Protein AF-A0A434VWA9-F1 (afdb_monomer)

Structure (mmCIF, N/CA/C/O backbone):
data_AF-A0A434VWA9-F1
#
_entry.id   AF-A0A434VWA9-F1
#
loop_
_atom_site.group_PDB
_atom_site.id
_atom_site.type_symbol
_atom_site.label_atom_id
_atom_site.label_alt_id
_atom_site.label_comp_id
_atom_site.label_asym_id
_atom_site.label_entity_id
_atom_site.label_seq_id
_atom_site.pdbx_PDB_ins_code
_atom_site.Cartn_x
_atom_site.Cartn_y
_atom_site.Cartn_z
_atom_site.occupancy
_atom_site.B_iso_or_equiv
_atom_site.auth_seq_id
_atom_site.auth_comp_id
_atom_site.auth_asym_id
_atom_site.auth_atom_id
_atom_site.pdbx_PDB_model_num
ATOM 1 N N . MET A 1 1 ? 3.968 -3.246 37.140 1.00 45.88 1 MET A N 1
ATOM 2 C CA . MET A 1 1 ? 3.067 -3.668 36.047 1.00 45.88 1 MET A CA 1
ATOM 3 C C . MET A 1 1 ? 3.342 -2.788 34.832 1.00 45.88 1 MET A C 1
ATOM 5 O O . MET A 1 1 ? 2.775 -1.714 34.726 1.00 45.88 1 MET A O 1
ATOM 9 N N . ALA A 1 2 ? 4.294 -3.183 33.982 1.00 51.19 2 ALA A N 1
ATOM 10 C CA . ALA A 1 2 ? 4.693 -2.451 32.776 1.00 51.19 2 ALA A CA 1
ATOM 11 C C . ALA A 1 2 ? 4.215 -3.241 31.548 1.00 51.19 2 ALA A C 1
ATOM 13 O O . ALA A 1 2 ? 4.955 -4.015 30.950 1.00 51.19 2 ALA A O 1
ATOM 14 N N . THR A 1 3 ? 2.926 -3.145 31.242 1.00 50.12 3 THR A N 1
ATOM 15 C CA . THR A 1 3 ? 2.285 -3.895 30.155 1.00 50.12 3 THR A CA 1
ATOM 16 C C . THR A 1 3 ? 2.373 -3.124 28.839 1.00 50.12 3 THR A C 1
ATOM 18 O O . THR A 1 3 ? 1.548 -2.265 28.559 1.00 50.12 3 THR A O 1
ATOM 21 N N . ALA A 1 4 ? 3.394 -3.454 28.045 1.00 50.19 4 ALA A N 1
ATOM 22 C CA . ALA A 1 4 ? 3.383 -3.509 26.579 1.00 50.19 4 ALA A CA 1
ATOM 23 C C . ALA A 1 4 ? 2.623 -2.402 25.807 1.00 50.19 4 ALA A C 1
ATOM 25 O O . ALA A 1 4 ? 1.743 -2.691 24.998 1.00 50.19 4 ALA A O 1
ATOM 26 N N . THR A 1 5 ? 3.011 -1.134 25.960 1.00 56.53 5 THR A N 1
ATOM 27 C CA . THR A 1 5 ? 2.586 -0.066 25.026 1.00 56.53 5 THR A CA 1
ATOM 28 C C . THR A 1 5 ? 3.301 -0.169 23.666 1.00 56.53 5 THR A C 1
ATOM 30 O O . THR A 1 5 ? 2.811 0.338 22.664 1.00 56.53 5 THR A O 1
ATOM 33 N N . THR A 1 6 ? 4.432 -0.876 23.592 1.00 59.25 6 THR A N 1
ATOM 34 C CA . THR A 1 6 ? 5.363 -0.828 22.449 1.00 59.25 6 THR A CA 1
ATOM 35 C C . THR A 1 6 ? 4.842 -1.475 21.157 1.00 59.25 6 THR A C 1
ATOM 37 O O . THR A 1 6 ? 5.360 -1.184 20.088 1.00 59.25 6 THR A O 1
ATOM 40 N N . MET A 1 7 ? 3.823 -2.342 21.214 1.00 63.31 7 MET A N 1
ATOM 41 C CA . MET A 1 7 ? 3.381 -3.131 20.045 1.00 63.31 7 MET A CA 1
ATOM 42 C C . MET A 1 7 ? 2.086 -2.627 19.391 1.00 63.31 7 MET A C 1
ATOM 44 O O . MET A 1 7 ? 1.575 -3.264 18.468 1.00 63.31 7 MET A O 1
ATOM 48 N N . ARG A 1 8 ? 1.515 -1.512 19.863 1.00 70.62 8 ARG A N 1
ATOM 49 C CA . ARG A 1 8 ? 0.290 -0.961 19.271 1.00 70.62 8 ARG A CA 1
ATOM 50 C C . ARG A 1 8 ? 0.618 -0.228 17.962 1.00 70.62 8 ARG A C 1
ATOM 52 O O . ARG A 1 8 ? 1.417 0.703 17.991 1.00 70.62 8 ARG A O 1
ATOM 59 N N . PRO A 1 9 ? 0.009 -0.606 16.821 1.00 78.38 9 PRO A N 1
ATOM 60 C CA . PRO A 1 9 ? 0.223 0.109 15.566 1.00 78.38 9 PRO A CA 1
ATOM 61 C C . PRO A 1 9 ? -0.367 1.519 15.659 1.00 78.38 9 PRO A C 1
ATOM 63 O O . PRO A 1 9 ? -1.383 1.708 16.331 1.00 78.38 9 PRO A O 1
ATOM 66 N N . LEU A 1 10 ? 0.230 2.499 14.975 1.00 78.44 10 LEU A N 1
ATOM 67 C CA . LEU A 1 10 ? -0.183 3.912 15.060 1.00 78.44 10 LEU A CA 1
ATOM 68 C C . LEU A 1 10 ? -1.668 4.104 14.743 1.00 78.44 10 LEU A C 1
ATOM 70 O O . LEU A 1 10 ? -2.360 4.882 15.393 1.00 78.44 10 LEU A O 1
ATOM 74 N N . VAL A 1 11 ? -2.185 3.309 13.810 1.00 82.00 11 VAL A N 1
ATOM 75 C CA . VAL A 1 11 ? -3.602 3.292 13.442 1.00 82.00 11 VAL A CA 1
ATOM 76 C C . VAL A 1 11 ? -4.546 3.008 14.620 1.00 82.00 11 VAL A C 1
ATOM 78 O O . VAL A 1 11 ? -5.681 3.472 14.632 1.00 82.00 11 VAL A O 1
ATOM 81 N N . SER A 1 12 ? -4.085 2.293 15.652 1.00 76.44 12 SER A N 1
ATOM 82 C CA . SER A 1 12 ? -4.887 1.999 16.847 1.00 76.44 12 SER A CA 1
ATOM 83 C C . SER A 1 12 ? -5.196 3.229 17.704 1.00 76.44 12 SER A C 1
ATOM 85 O O . SER A 1 12 ? -6.092 3.154 18.535 1.00 76.44 12 SER A O 1
ATOM 87 N N . LEU A 1 13 ? -4.502 4.350 17.480 1.00 79.81 13 LEU A N 1
ATOM 88 C CA . LEU A 1 13 ? -4.785 5.630 18.134 1.00 79.81 13 LEU A CA 1
ATOM 89 C C . LEU A 1 13 ? -5.954 6.381 17.481 1.00 79.81 13 LEU A C 1
ATOM 91 O O . LEU A 1 13 ? -6.568 7.221 18.128 1.00 79.81 13 LEU A O 1
ATOM 95 N N . ALA A 1 14 ? -6.245 6.098 16.209 1.00 78.56 14 ALA A N 1
ATOM 96 C CA . ALA A 1 14 ? -7.251 6.812 15.421 1.00 78.56 14 ALA A CA 1
ATOM 97 C C . ALA A 1 14 ? -8.511 5.975 15.134 1.00 78.56 14 ALA A C 1
ATOM 99 O O . ALA A 1 14 ? -9.508 6.507 14.649 1.00 78.56 14 ALA A O 1
ATOM 100 N N . LEU A 1 15 ? -8.472 4.662 15.387 1.00 80.25 15 LEU A N 1
ATOM 101 C CA . LEU A 1 15 ? -9.589 3.764 15.103 1.00 80.25 15 LEU A CA 1
ATOM 102 C C . LEU A 1 15 ? -10.686 3.857 16.179 1.00 80.25 15 LEU A C 1
ATOM 104 O O . LEU A 1 15 ? -10.366 3.845 17.365 1.00 80.25 15 LEU A O 1
ATOM 108 N N . PRO A 1 16 ? -11.976 3.845 15.785 1.00 77.50 16 PRO A N 1
ATOM 109 C CA . PRO A 1 16 ? -13.090 3.711 16.719 1.00 77.50 16 PRO A CA 1
ATOM 110 C C . PRO A 1 16 ? -12.980 2.415 17.528 1.00 77.50 16 PRO A C 1
ATOM 112 O O . PRO A 1 16 ? -12.600 1.375 16.980 1.00 77.50 16 PRO A O 1
ATOM 115 N N . ASP A 1 17 ? -13.372 2.455 18.804 1.00 72.00 17 ASP A N 1
ATOM 116 C CA . ASP A 1 17 ? -13.213 1.316 19.709 1.00 72.00 17 ASP A CA 1
ATOM 117 C C . ASP A 1 17 ? -13.940 0.058 19.201 1.00 72.00 17 ASP A C 1
ATOM 119 O O . ASP A 1 17 ? -13.333 -1.019 19.172 1.00 72.00 17 ASP A O 1
ATOM 123 N N . GLN A 1 18 ? -15.202 0.151 18.745 1.00 76.62 18 GLN A N 1
ATOM 124 C CA . GLN A 1 18 ? -16.010 -1.024 18.370 1.00 76.62 18 GLN A CA 1
ATOM 125 C C . GLN A 1 18 ? -17.083 -0.723 17.304 1.00 76.62 18 GLN A C 1
ATOM 127 O O . GLN A 1 18 ? -17.574 0.397 17.186 1.00 76.62 18 GLN A O 1
ATOM 132 N N . GLY A 1 19 ? -17.477 -1.759 16.552 1.00 81.75 19 GLY A N 1
ATOM 133 C CA . GLY A 1 19 ? -18.640 -1.743 15.653 1.00 81.75 19 GLY A CA 1
ATOM 134 C C . GLY A 1 19 ? -18.339 -1.474 14.173 1.00 81.75 19 GLY A C 1
ATOM 135 O O . GLY A 1 19 ? -17.191 -1.507 13.727 1.00 81.75 19 GLY A O 1
ATOM 136 N N . ALA A 1 20 ? -19.396 -1.208 13.398 1.00 82.31 20 ALA A N 1
ATOM 137 C CA . ALA A 1 20 ? -19.327 -0.992 11.948 1.00 82.31 20 ALA A CA 1
ATOM 138 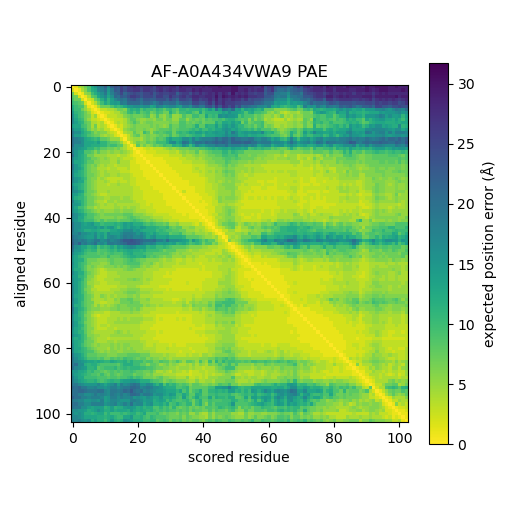C C . ALA A 1 20 ? -18.385 0.159 11.548 1.00 82.31 20 ALA A C 1
ATOM 140 O O . ALA A 1 20 ? -17.698 0.070 10.533 1.00 82.31 20 ALA A O 1
ATOM 141 N N . ALA A 1 21 ? -18.280 1.199 12.383 1.00 82.44 21 ALA A N 1
ATOM 142 C CA . ALA A 1 21 ? -17.382 2.330 12.159 1.00 82.44 21 ALA A CA 1
ATOM 143 C C . ALA A 1 21 ? -15.898 1.920 12.131 1.00 82.44 21 ALA A C 1
ATOM 145 O O . ALA A 1 21 ? -15.119 2.469 11.355 1.00 82.44 21 ALA A O 1
ATOM 146 N N . ARG A 1 22 ? -15.500 0.920 12.929 1.00 84.31 22 ARG A N 1
ATOM 147 C CA . ARG A 1 22 ? -14.123 0.411 12.947 1.00 84.31 22 ARG A CA 1
ATOM 148 C C . ARG A 1 22 ? -13.786 -0.343 11.663 1.00 84.31 22 ARG A C 1
ATOM 150 O O . ARG A 1 22 ? -12.716 -0.128 11.102 1.00 84.31 22 ARG A O 1
ATOM 157 N N . LEU A 1 23 ? -14.707 -1.180 11.183 1.00 83.69 23 LEU A N 1
ATOM 158 C CA . LEU A 1 23 ? -14.556 -1.888 9.908 1.00 83.69 23 LEU A CA 1
ATOM 159 C C . LEU A 1 23 ? -14.509 -0.906 8.734 1.00 83.69 23 LEU A C 1
ATOM 161 O O . LEU A 1 23 ? -13.631 -1.018 7.882 1.00 83.69 23 LEU A O 1
ATOM 165 N N . ALA A 1 24 ? -15.394 0.095 8.724 1.00 86.06 24 ALA A N 1
ATOM 166 C CA . ALA A 1 24 ? -15.393 1.145 7.710 1.00 86.06 24 ALA A CA 1
ATOM 167 C C . ALA A 1 24 ? -14.067 1.924 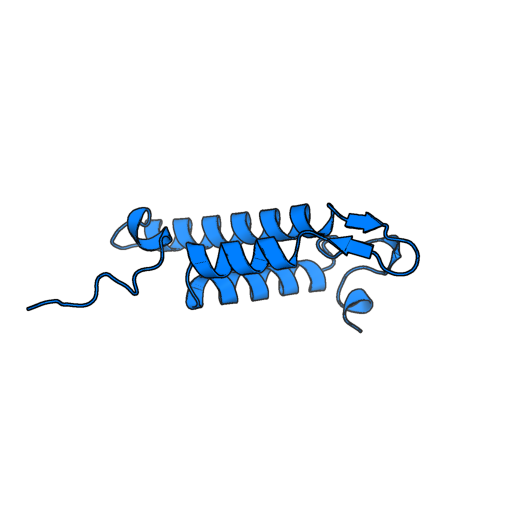7.698 1.00 86.06 24 ALA A C 1
ATOM 169 O O . ALA A 1 24 ? -13.490 2.132 6.633 1.00 86.06 24 ALA A O 1
ATOM 170 N N . ALA A 1 25 ? -13.536 2.283 8.871 1.00 86.00 25 ALA A N 1
ATOM 171 C CA . ALA A 1 25 ? -12.241 2.949 8.978 1.00 86.00 25 ALA A CA 1
ATOM 172 C C . ALA A 1 25 ? -11.086 2.063 8.480 1.00 86.00 25 ALA A C 1
ATOM 174 O O . ALA A 1 25 ? -10.212 2.545 7.766 1.00 86.00 25 ALA A O 1
ATOM 175 N N . GLN A 1 26 ? -11.088 0.764 8.796 1.00 86.50 26 GLN A N 1
ATOM 176 C CA . GLN A 1 26 ? -10.078 -0.178 8.297 1.00 86.50 26 GLN A CA 1
ATOM 177 C C . GLN A 1 26 ? -10.131 -0.343 6.776 1.00 86.50 26 GLN A C 1
ATOM 179 O O . GLN A 1 26 ? -9.081 -0.350 6.138 1.00 86.50 26 GLN A O 1
ATOM 184 N N . LEU A 1 27 ? -11.328 -0.444 6.194 1.00 87.88 27 LEU A N 1
ATOM 185 C CA . LEU A 1 27 ? -11.508 -0.491 4.741 1.00 87.88 27 LEU A CA 1
ATOM 186 C C . LEU A 1 27 ? -11.032 0.804 4.082 1.00 87.88 27 LEU A C 1
ATOM 188 O O . LEU A 1 27 ? -10.291 0.756 3.104 1.00 87.88 27 LEU A O 1
ATOM 192 N N . PHE A 1 28 ? -11.395 1.954 4.651 1.00 89.62 28 PHE A N 1
ATOM 193 C CA . PHE A 1 28 ? -10.939 3.254 4.170 1.00 89.62 28 PHE A CA 1
ATOM 194 C C . PHE A 1 28 ? -9.412 3.367 4.203 1.00 89.62 28 PHE A C 1
ATOM 196 O O . PHE A 1 28 ? -8.801 3.777 3.221 1.00 89.62 28 PHE A O 1
ATOM 203 N N . LEU A 1 29 ? -8.781 2.947 5.300 1.00 88.62 29 LEU A N 1
ATOM 204 C CA . LEU A 1 29 ? -7.325 2.921 5.425 1.00 88.62 29 LEU A CA 1
ATOM 205 C C . LEU A 1 29 ? -6.678 1.960 4.430 1.00 88.62 29 LEU A C 1
ATOM 207 O O . LEU A 1 29 ? -5.644 2.295 3.860 1.00 88.62 29 LEU A O 1
ATOM 211 N N . ALA A 1 30 ? -7.282 0.794 4.191 1.00 89.06 30 ALA A N 1
ATOM 212 C CA . ALA A 1 30 ? -6.783 -0.147 3.200 1.00 89.06 30 ALA A CA 1
ATOM 213 C C . ALA A 1 30 ? -6.797 0.469 1.795 1.00 89.06 30 ALA A C 1
ATOM 215 O O . ALA A 1 30 ? -5.762 0.454 1.138 1.00 89.06 30 ALA A O 1
ATOM 216 N N . LEU A 1 31 ? -7.907 1.092 1.389 1.00 90.12 31 LEU A N 1
ATOM 217 C CA . LEU A 1 31 ? -8.033 1.798 0.108 1.00 90.12 31 LEU A CA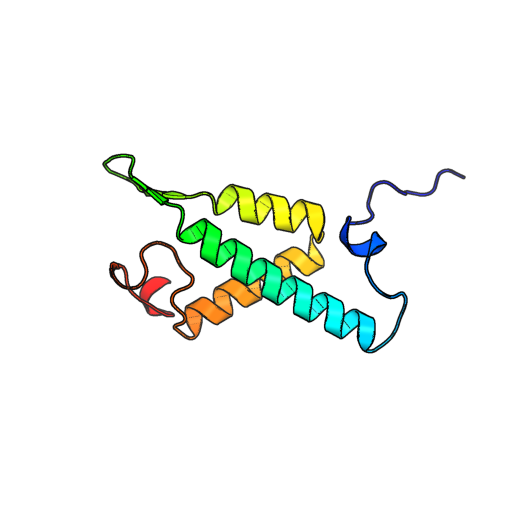 1
ATOM 218 C C . LEU A 1 31 ? -7.085 3.003 0.004 1.00 90.12 31 LEU A C 1
ATOM 220 O O . LEU A 1 31 ? -6.443 3.223 -1.020 1.00 90.12 31 LEU A O 1
ATOM 224 N N . ALA A 1 32 ? -6.940 3.782 1.077 1.00 90.88 32 ALA A N 1
ATOM 225 C CA . ALA A 1 32 ? -5.979 4.882 1.116 1.00 90.88 32 ALA A CA 1
ATOM 226 C C . ALA A 1 32 ? -4.535 4.368 0.966 1.00 90.88 32 ALA A C 1
ATOM 228 O O . ALA A 1 32 ? -3.718 4.981 0.278 1.00 90.88 32 ALA A O 1
ATOM 229 N N . GLY A 1 33 ? -4.227 3.219 1.572 1.00 89.19 33 GLY A N 1
ATOM 230 C CA . GLY A 1 33 ? -2.941 2.544 1.438 1.00 89.19 33 GLY A CA 1
ATOM 231 C C . GLY A 1 33 ? -2.677 2.036 0.018 1.00 89.19 33 GLY A C 1
ATOM 232 O O . GLY A 1 33 ? -1.566 2.216 -0.481 1.00 89.19 33 GLY A O 1
ATOM 233 N N . THR A 1 34 ? -3.673 1.465 -0.668 1.00 89.50 34 THR A N 1
ATOM 234 C CA . THR A 1 34 ? -3.509 1.035 -2.069 1.00 89.50 34 THR A CA 1
ATOM 235 C C . THR A 1 34 ? -3.338 2.216 -3.020 1.00 89.50 34 THR A C 1
ATOM 237 O O . THR A 1 34 ? -2.505 2.163 -3.931 1.00 89.50 34 THR A O 1
ATOM 240 N N . LEU A 1 35 ? -4.024 3.331 -2.760 1.00 89.62 35 LEU A N 1
ATOM 241 C CA . LEU A 1 35 ? -3.824 4.575 -3.501 1.00 89.62 35 LEU A CA 1
ATOM 242 C C . LEU A 1 35 ? -2.402 5.123 -3.307 1.00 89.62 35 LEU A C 1
ATOM 244 O O . LEU A 1 35 ? -1.745 5.490 -4.282 1.00 89.62 35 LEU A O 1
ATOM 248 N N . LEU A 1 36 ? -1.893 5.123 -2.071 1.00 90.19 36 LEU A N 1
ATOM 249 C CA . LEU A 1 36 ? -0.522 5.542 -1.768 1.00 90.19 36 LEU A CA 1
ATOM 250 C C . LEU A 1 36 ? 0.505 4.652 -2.484 1.00 90.19 36 LEU A C 1
ATOM 252 O O . LEU A 1 36 ? 1.452 5.173 -3.078 1.00 90.19 36 LEU A O 1
ATOM 256 N N . LEU A 1 37 ? 0.300 3.329 -2.491 1.00 89.38 37 LEU A N 1
ATOM 257 C CA . LEU A 1 37 ? 1.142 2.385 -3.237 1.00 89.38 37 LEU A CA 1
ATOM 258 C C . LEU A 1 37 ? 1.118 2.667 -4.737 1.00 89.38 37 LEU A C 1
ATOM 260 O O . LEU A 1 37 ? 2.174 2.719 -5.364 1.00 89.38 37 LEU A O 1
ATOM 264 N N . THR A 1 38 ? -0.066 2.903 -5.295 1.00 87.62 38 THR A N 1
ATOM 265 C CA . THR A 1 38 ? -0.247 3.211 -6.716 1.00 87.62 38 THR A CA 1
ATOM 266 C C . THR A 1 38 ? 0.473 4.501 -7.106 1.00 87.62 38 THR A C 1
ATOM 268 O O . THR A 1 38 ? 1.190 4.539 -8.105 1.00 87.62 38 THR A O 1
ATOM 271 N N . LEU A 1 39 ? 0.348 5.559 -6.301 1.00 88.75 39 LEU A N 1
ATOM 272 C CA . LEU A 1 39 ? 1.061 6.819 -6.533 1.00 88.75 39 LEU A CA 1
ATOM 273 C C . LEU A 1 39 ? 2.580 6.627 -6.435 1.00 88.75 39 LEU A C 1
ATOM 275 O O . LEU A 1 39 ? 3.322 7.109 -7.289 1.00 88.75 39 LEU A O 1
ATOM 279 N N . SER A 1 40 ? 3.029 5.857 -5.445 1.00 86.12 40 SER A N 1
ATOM 280 C CA . SER A 1 40 ? 4.451 5.570 -5.216 1.00 86.12 40 SER A CA 1
ATOM 281 C C . SER A 1 40 ? 5.067 4.703 -6.318 1.00 86.12 40 SER A C 1
ATOM 283 O O . SER A 1 40 ? 6.244 4.853 -6.646 1.00 86.12 40 SER A O 1
ATOM 285 N N . ALA A 1 41 ? 4.269 3.823 -6.927 1.00 84.44 41 ALA A N 1
ATOM 286 C CA . ALA A 1 41 ? 4.642 3.047 -8.105 1.00 84.44 41 ALA A CA 1
ATOM 287 C C . ALA A 1 41 ? 4.819 3.939 -9.351 1.00 84.44 41 ALA A C 1
ATOM 289 O O . ALA A 1 41 ? 5.652 3.651 -10.210 1.00 84.44 41 ALA A O 1
ATOM 290 N N . LYS A 1 42 ? 4.080 5.051 -9.453 1.00 82.31 42 LYS A N 1
ATOM 291 C CA . LYS A 1 42 ? 4.211 5.991 -10.579 1.00 82.31 42 LYS A CA 1
ATOM 292 C C . LYS A 1 42 ? 5.367 6.973 -10.435 1.00 82.31 42 LYS A C 1
ATOM 294 O O . LYS A 1 42 ? 5.884 7.438 -11.449 1.00 82.31 42 LYS A O 1
ATOM 299 N N . THR A 1 43 ? 5.813 7.263 -9.214 1.00 82.62 43 THR A N 1
ATOM 300 C CA . THR A 1 43 ? 7.027 8.053 -8.966 1.00 82.62 43 THR A CA 1
ATOM 301 C C . THR A 1 43 ? 8.273 7.211 -9.232 1.00 82.62 43 THR A C 1
ATOM 303 O O . THR A 1 43 ? 8.957 6.777 -8.302 1.00 82.62 43 THR A O 1
ATOM 306 N N . LYS A 1 44 ? 8.534 6.933 -10.511 1.00 80.69 44 LYS A N 1
ATOM 307 C CA . LYS A 1 44 ? 9.724 6.216 -10.961 1.00 80.69 44 LYS A CA 1
ATOM 308 C C . LYS A 1 44 ? 10.844 7.189 -11.320 1.00 80.69 44 LYS A C 1
ATOM 310 O O . LYS A 1 44 ? 10.625 8.194 -11.992 1.00 80.69 44 LYS A O 1
ATOM 315 N N . VAL A 1 45 ? 12.045 6.863 -10.875 1.00 80.50 45 VAL A N 1
ATOM 316 C CA . VAL A 1 45 ? 13.299 7.515 -11.232 1.00 80.50 45 VAL A CA 1
ATOM 317 C C .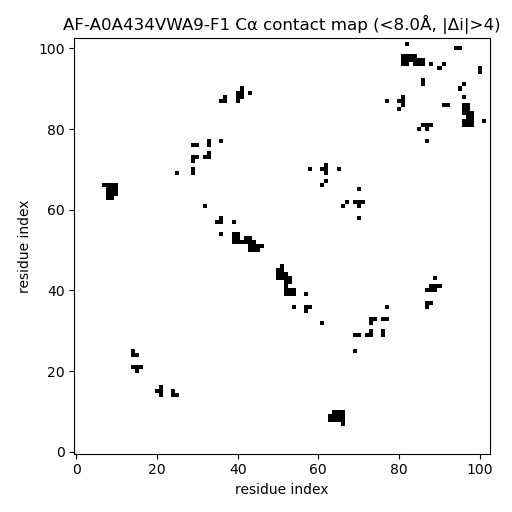 VAL A 1 45 ? 14.006 6.593 -12.219 1.00 80.50 45 VAL A C 1
ATOM 319 O O . VAL A 1 45 ? 14.364 5.462 -11.885 1.00 80.50 45 VAL A O 1
ATOM 322 N N . VAL A 1 46 ? 14.166 7.072 -13.451 1.00 80.06 46 VAL A N 1
ATOM 323 C CA . VAL A 1 46 ? 14.791 6.318 -14.542 1.00 80.06 46 VAL A CA 1
ATOM 324 C C . VAL A 1 46 ? 16.305 6.418 -14.382 1.00 80.06 46 VAL A C 1
ATOM 326 O O . VAL A 1 46 ? 16.890 7.462 -14.662 1.00 80.06 46 VAL A O 1
ATOM 329 N N . LEU A 1 47 ? 16.947 5.349 -13.908 1.00 76.06 47 LEU A N 1
ATOM 330 C CA . LEU A 1 47 ? 18.399 5.313 -13.668 1.00 76.06 47 LEU A CA 1
ATOM 331 C C . LEU A 1 47 ? 19.193 4.690 -14.828 1.00 76.06 47 LEU A C 1
ATOM 333 O O . LEU A 1 47 ? 20.338 4.284 -14.659 1.00 76.06 47 LEU A O 1
ATOM 337 N N . GLY A 1 48 ? 18.613 4.650 -16.029 1.00 76.81 48 GLY A N 1
ATOM 338 C CA . GLY A 1 48 ? 19.223 4.070 -17.225 1.00 76.81 48 GLY A CA 1
ATOM 339 C C . GLY A 1 48 ? 18.675 2.668 -17.500 1.00 76.81 48 GLY A C 1
ATOM 340 O O . GLY A 1 48 ? 17.672 2.571 -18.200 1.00 76.81 48 GLY A O 1
ATOM 341 N N . PRO A 1 49 ? 19.281 1.580 -16.982 1.00 80.12 49 PRO A N 1
ATOM 342 C CA . PRO A 1 49 ? 18.847 0.220 -17.304 1.00 80.12 49 PRO A CA 1
ATOM 343 C C . PRO A 1 49 ? 17.656 -0.277 -16.470 1.00 80.12 49 PRO A C 1
ATOM 345 O O . PRO A 1 49 ? 16.942 -1.175 -16.914 1.00 80.12 49 PRO A O 1
ATOM 348 N N . VAL A 1 50 ? 17.434 0.277 -15.272 1.00 74.44 50 VAL A N 1
ATOM 349 C CA . VAL A 1 50 ? 16.351 -0.142 -14.368 1.00 74.44 50 VAL A CA 1
ATOM 350 C C . VAL A 1 50 ? 15.693 1.081 -13.737 1.00 74.44 50 VAL A C 1
ATOM 352 O O . VAL A 1 50 ? 16.367 1.960 -13.199 1.00 74.44 50 VAL A O 1
ATOM 355 N N . ASP A 1 51 ? 14.365 1.112 -13.791 1.00 81.88 51 ASP A N 1
ATOM 356 C CA . ASP A 1 51 ? 13.550 2.111 -13.108 1.00 81.88 51 ASP A CA 1
ATOM 357 C C . ASP A 1 51 ? 13.457 1.756 -11.616 1.00 81.88 51 ASP A C 1
ATOM 359 O O . ASP A 1 51 ? 13.111 0.627 -11.262 1.00 81.88 51 ASP A O 1
ATOM 363 N N . ILE A 1 52 ? 13.741 2.716 -10.733 1.00 84.31 52 ILE A N 1
ATOM 364 C CA . ILE A 1 52 ? 13.530 2.572 -9.284 1.00 84.31 52 ILE A CA 1
ATOM 365 C C . ILE A 1 52 ? 12.359 3.464 -8.881 1.00 84.31 52 ILE A C 1
ATOM 367 O O . ILE A 1 52 ? 12.255 4.590 -9.355 1.00 84.31 52 ILE A O 1
ATOM 371 N N . SER A 1 53 ? 11.485 3.001 -7.990 1.00 88.00 53 SER A N 1
ATOM 372 C CA . SER A 1 53 ? 10.366 3.800 -7.479 1.00 88.00 53 SER A CA 1
ATOM 373 C C . SER A 1 53 ? 10.379 3.924 -5.957 1.00 88.00 53 SER A C 1
ATOM 375 O O . SER A 1 53 ? 11.112 3.226 -5.254 1.00 88.00 53 SER A O 1
ATOM 377 N N . LEU A 1 54 ? 9.499 4.783 -5.440 1.00 88.44 54 LEU A N 1
ATOM 378 C CA . LEU A 1 54 ? 9.258 4.949 -4.005 1.00 88.44 54 LEU A CA 1
ATOM 379 C C . LEU A 1 54 ? 8.354 3.855 -3.409 1.00 88.44 54 LEU A C 1
ATOM 381 O O . LEU A 1 54 ? 7.950 3.944 -2.249 1.00 88.44 54 LEU A O 1
ATOM 385 N N . GLN A 1 55 ? 8.024 2.808 -4.169 1.00 88.44 55 GLN A N 1
ATOM 386 C CA . GLN A 1 55 ? 7.102 1.766 -3.719 1.00 88.44 55 GLN A CA 1
ATOM 387 C C . GLN A 1 55 ? 7.612 1.016 -2.479 1.00 88.44 55 GLN A C 1
ATOM 389 O O . GLN A 1 55 ? 6.823 0.697 -1.594 1.00 88.44 55 GLN A O 1
ATOM 394 N N . THR A 1 56 ? 8.919 0.769 -2.360 1.00 89.12 56 THR A N 1
ATOM 395 C CA . THR A 1 56 ? 9.491 0.097 -1.177 1.00 89.12 56 THR A CA 1
ATOM 396 C C . THR A 1 56 ? 9.333 0.940 0.090 1.00 89.12 56 THR A C 1
ATOM 398 O O . THR A 1 56 ? 8.951 0.413 1.134 1.00 89.12 56 THR A O 1
ATOM 401 N N . LEU A 1 57 ? 9.534 2.258 -0.010 1.00 89.38 57 LEU A N 1
ATOM 402 C CA . LEU A 1 57 ? 9.280 3.202 1.079 1.00 89.38 57 LEU A CA 1
ATOM 403 C C . LEU A 1 57 ? 7.802 3.187 1.487 1.00 89.38 57 LEU A C 1
ATOM 405 O O . LEU A 1 57 ? 7.493 3.100 2.674 1.00 89.38 57 LEU A O 1
ATOM 409 N N . ALA A 1 58 ? 6.892 3.222 0.512 1.00 90.94 58 ALA A N 1
ATOM 410 C CA . ALA A 1 58 ? 5.455 3.163 0.758 1.00 90.94 58 ALA A CA 1
ATOM 411 C C . ALA A 1 58 ? 5.034 1.887 1.499 1.00 90.94 58 ALA A C 1
ATOM 413 O O . ALA A 1 58 ? 4.289 1.963 2.476 1.00 90.94 58 ALA A O 1
ATOM 414 N N . VAL A 1 59 ? 5.550 0.723 1.092 1.00 91.94 59 VAL A N 1
ATOM 415 C CA . VAL A 1 59 ? 5.274 -0.557 1.765 1.00 91.94 59 VAL A CA 1
ATOM 416 C C . VAL A 1 59 ? 5.741 -0.525 3.222 1.00 91.94 59 VAL A C 1
ATOM 418 O O . VAL A 1 59 ? 4.992 -0.929 4.113 1.00 91.94 59 VAL A O 1
ATOM 421 N N . LEU A 1 60 ? 6.945 -0.009 3.486 1.00 91.00 60 LEU A N 1
ATOM 422 C CA . LEU A 1 60 ? 7.482 0.090 4.846 1.00 91.00 60 LEU A CA 1
ATOM 423 C C . LEU A 1 60 ? 6.682 1.068 5.715 1.00 91.00 60 LEU A C 1
ATOM 425 O O . LEU A 1 60 ? 6.388 0.756 6.869 1.00 91.00 60 LEU A O 1
ATOM 429 N N . LEU A 1 61 ? 6.280 2.216 5.163 1.00 89.81 61 LEU A N 1
ATOM 430 C CA . LEU A 1 61 ? 5.433 3.186 5.860 1.00 89.81 61 LEU A CA 1
ATOM 431 C C . LEU A 1 61 ? 4.067 2.592 6.214 1.00 89.81 61 LEU A C 1
ATOM 433 O O . LEU A 1 61 ? 3.609 2.749 7.345 1.00 89.81 61 LEU A O 1
ATOM 437 N N . ILE A 1 62 ? 3.443 1.865 5.285 1.00 91.19 62 ILE A N 1
ATOM 438 C CA . ILE A 1 62 ? 2.172 1.173 5.529 1.00 91.19 62 ILE A CA 1
ATOM 439 C C . ILE A 1 62 ? 2.352 0.112 6.619 1.00 91.19 62 ILE A C 1
ATOM 441 O O . ILE A 1 62 ? 1.573 0.080 7.570 1.00 91.19 62 ILE A O 1
ATOM 445 N N . ALA A 1 63 ? 3.398 -0.713 6.544 1.00 89.50 63 ALA A N 1
ATOM 446 C CA . ALA A 1 63 ? 3.682 -1.732 7.554 1.00 89.50 63 ALA A CA 1
ATOM 447 C C . ALA A 1 63 ? 3.882 -1.133 8.956 1.00 89.50 63 ALA A C 1
ATOM 449 O O . ALA A 1 63 ? 3.317 -1.642 9.929 1.00 89.50 63 ALA A O 1
ATOM 450 N N . ALA A 1 64 ? 4.629 -0.032 9.056 1.00 87.69 64 ALA A N 1
ATOM 451 C CA . ALA A 1 64 ? 4.889 0.655 10.317 1.00 87.69 64 ALA A CA 1
ATOM 452 C C . ALA A 1 64 ? 3.639 1.360 10.880 1.00 87.69 64 ALA A C 1
ATOM 454 O O . ALA A 1 64 ? 3.375 1.286 12.081 1.00 87.69 64 ALA A O 1
ATOM 455 N N . ALA A 1 65 ? 2.847 2.022 10.031 1.00 86.81 65 ALA A N 1
ATOM 456 C CA . ALA A 1 65 ? 1.687 2.800 10.467 1.00 86.81 65 ALA A CA 1
ATOM 457 C C . ALA A 1 65 ? 0.455 1.929 10.758 1.00 86.81 65 ALA A C 1
ATOM 459 O O . ALA A 1 65 ? -0.231 2.121 11.769 1.00 86.81 65 ALA A O 1
ATOM 460 N N . PHE A 1 66 ? 0.158 0.975 9.874 1.00 85.25 66 PHE A N 1
ATOM 461 C CA . PHE A 1 66 ? -1.066 0.169 9.922 1.00 85.25 66 PHE A CA 1
ATOM 462 C C . PHE A 1 66 ? -0.881 -1.102 10.763 1.00 85.25 66 PHE A C 1
ATOM 464 O O . PHE A 1 66 ? -1.854 -1.676 11.258 1.00 85.25 66 PHE A O 1
ATOM 471 N N . GLY A 1 67 ? 0.369 -1.525 10.968 1.00 87.44 67 GLY A N 1
ATOM 472 C CA . GLY A 1 67 ? 0.718 -2.795 11.594 1.00 87.44 67 GLY A CA 1
ATOM 473 C C . GLY A 1 67 ? 0.548 -3.985 10.647 1.00 87.44 67 GLY A C 1
ATOM 474 O O . GLY A 1 67 ? -0.116 -3.899 9.616 1.00 87.44 67 GLY A O 1
ATOM 475 N N . MET A 1 68 ? 1.112 -5.134 11.034 1.00 85.50 68 MET A N 1
ATOM 476 C CA . MET A 1 68 ? 1.224 -6.328 10.181 1.00 85.50 68 MET A CA 1
ATOM 477 C C . MET A 1 68 ? -0.105 -6.758 9.537 1.00 85.50 68 MET A C 1
ATOM 479 O O . MET A 1 68 ? -0.170 -6.977 8.334 1.00 85.50 68 MET A O 1
ATOM 483 N N . ARG A 1 69 ? -1.189 -6.861 10.319 1.00 87.06 69 ARG A N 1
ATOM 484 C CA . ARG A 1 69 ? -2.473 -7.394 9.821 1.00 87.06 69 ARG A CA 1
ATOM 485 C C . ARG A 1 69 ? -3.114 -6.503 8.758 1.00 87.06 69 ARG A C 1
ATOM 487 O O . ARG A 1 69 ? -3.559 -7.009 7.735 1.00 87.06 69 ARG A O 1
ATOM 494 N N . LEU A 1 70 ? -3.189 -5.197 9.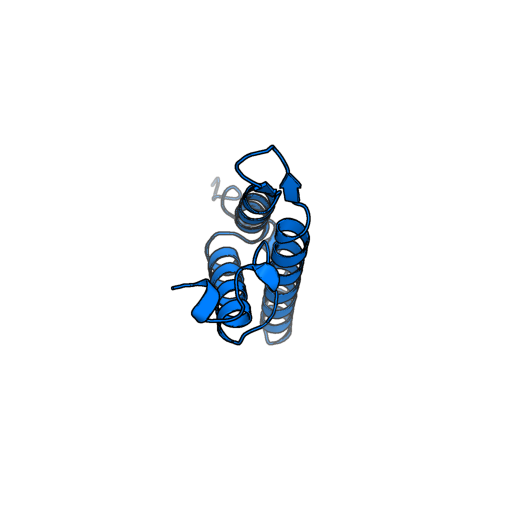019 1.00 87.88 70 LEU A N 1
ATOM 495 C CA . LEU A 1 70 ? -3.837 -4.260 8.104 1.00 87.88 70 LEU A CA 1
ATOM 496 C C . LEU A 1 70 ? -2.938 -3.985 6.893 1.00 87.88 70 LEU A C 1
ATOM 498 O O . LEU A 1 70 ? -3.444 -3.946 5.782 1.00 87.88 70 LEU A O 1
ATOM 502 N N . ALA A 1 71 ? -1.617 -3.917 7.081 1.00 89.38 71 ALA A N 1
ATOM 503 C CA . ALA A 1 71 ? -0.670 -3.792 5.977 1.00 89.38 71 ALA A CA 1
ATOM 504 C C . ALA A 1 71 ? -0.747 -4.978 5.004 1.00 89.38 71 ALA A C 1
ATOM 506 O O . ALA A 1 71 ? -0.858 -4.768 3.801 1.00 89.38 71 ALA A O 1
ATOM 507 N N . VAL A 1 72 ? -0.764 -6.221 5.504 1.00 91.50 72 VAL A N 1
ATOM 508 C CA . VAL A 1 72 ? -0.931 -7.409 4.647 1.00 91.50 72 VAL A CA 1
ATOM 509 C C . VAL A 1 72 ? -2.264 -7.360 3.897 1.00 91.50 72 VAL A C 1
ATOM 511 O O . VAL A 1 72 ? -2.289 -7.623 2.698 1.00 91.50 72 VAL A O 1
ATOM 514 N N . ALA A 1 73 ? -3.356 -6.966 4.562 1.00 92.00 73 ALA A N 1
ATOM 515 C CA . ALA A 1 73 ? -4.650 -6.802 3.900 1.00 92.00 73 ALA A CA 1
ATOM 516 C C . ALA A 1 73 ? -4.600 -5.745 2.781 1.00 92.00 73 ALA A C 1
ATOM 518 O O . ALA A 1 73 ? -5.105 -5.995 1.689 1.00 92.00 73 ALA A O 1
ATOM 519 N N . THR A 1 74 ? -3.942 -4.605 3.015 1.00 91.62 74 THR A N 1
ATOM 520 C CA . THR A 1 74 ? -3.711 -3.566 2.000 1.00 91.62 74 THR A CA 1
ATOM 521 C C . THR A 1 74 ? -2.900 -4.089 0.818 1.00 91.62 74 THR A C 1
ATOM 523 O O . THR A 1 74 ? -3.249 -3.815 -0.325 1.00 91.62 74 THR A O 1
ATOM 526 N N . LEU A 1 75 ? -1.836 -4.858 1.060 1.00 91.50 75 LEU A N 1
ATOM 527 C CA . LEU A 1 75 ? -1.016 -5.417 -0.017 1.00 91.50 75 LEU A CA 1
ATOM 528 C C . LEU A 1 75 ? -1.794 -6.443 -0.851 1.00 91.50 75 LEU A C 1
ATOM 530 O O . LEU A 1 75 ? -1.706 -6.417 -2.075 1.00 91.50 75 LEU A O 1
ATOM 534 N N . ILE A 1 76 ? -2.579 -7.315 -0.212 1.00 93.38 76 ILE A N 1
ATOM 535 C CA . ILE A 1 76 ? -3.448 -8.264 -0.924 1.00 93.38 76 ILE A CA 1
ATOM 536 C C . ILE A 1 76 ? -4.479 -7.508 -1.765 1.00 93.38 76 ILE A C 1
ATOM 538 O O . ILE A 1 76 ? -4.696 -7.871 -2.918 1.00 93.38 76 ILE A O 1
ATOM 542 N N . LEU A 1 77 ? -5.077 -6.446 -1.217 1.00 92.38 77 LEU A N 1
ATOM 543 C CA . LEU A 1 77 ? -6.019 -5.605 -1.952 1.00 92.38 77 LEU A CA 1
ATOM 544 C C . LEU A 1 77 ? -5.353 -4.953 -3.171 1.00 92.38 77 LEU A C 1
ATOM 546 O O . LEU A 1 77 ? -5.895 -5.049 -4.264 1.00 92.38 77 LEU A O 1
ATOM 550 N N . TYR A 1 78 ? -4.154 -4.388 -3.010 1.00 91.31 78 TYR A N 1
ATOM 551 C CA . TYR A 1 78 ? -3.376 -3.800 -4.106 1.00 91.31 78 TYR A CA 1
ATOM 552 C C . TYR A 1 78 ? -3.059 -4.817 -5.213 1.00 91.31 78 TYR A C 1
ATOM 554 O O . TYR A 1 78 ? -3.185 -4.524 -6.402 1.00 91.31 78 TYR A O 1
ATOM 562 N N . LEU A 1 79 ? -2.679 -6.041 -4.834 1.00 89.88 79 LEU A N 1
ATOM 563 C CA . LEU A 1 79 ? -2.454 -7.119 -5.796 1.00 89.88 79 LEU A CA 1
ATOM 564 C C . LEU A 1 79 ? -3.754 -7.529 -6.493 1.00 89.88 79 LEU A C 1
ATOM 566 O O . LEU A 1 79 ? -3.747 -7.724 -7.704 1.00 89.88 79 LEU A O 1
ATOM 570 N N . ALA A 1 80 ? -4.866 -7.627 -5.763 1.00 91.00 80 ALA A N 1
ATOM 571 C CA . ALA A 1 80 ? -6.167 -7.940 -6.343 1.00 91.00 80 ALA A CA 1
ATOM 572 C C . ALA A 1 80 ? -6.613 -6.856 -7.337 1.00 91.00 80 ALA A C 1
ATOM 574 O O . ALA A 1 80 ? -6.998 -7.188 -8.454 1.00 91.00 80 ALA A O 1
ATOM 575 N N . GLU A 1 81 ? -6.498 -5.574 -6.978 1.00 87.94 81 GLU A N 1
ATOM 576 C CA . GLU A 1 81 ? -6.771 -4.431 -7.862 1.00 87.94 81 GLU A CA 1
ATOM 577 C C . GLU A 1 81 ? -5.959 -4.527 -9.159 1.00 87.94 81 GLU A C 1
ATOM 579 O O . GLU A 1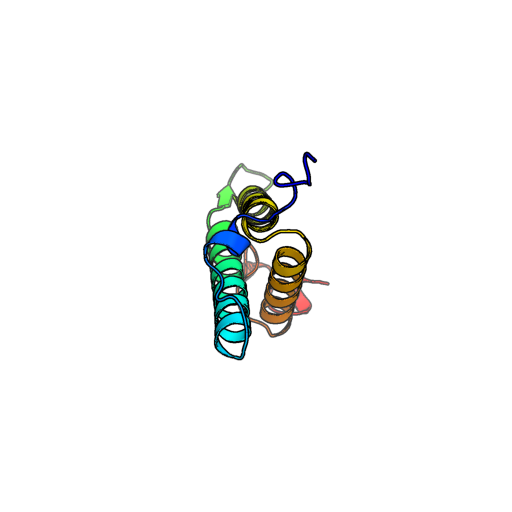 81 ? -6.509 -4.414 -10.259 1.00 87.94 81 GLU A O 1
ATOM 584 N N . GLY A 1 82 ? -4.661 -4.807 -9.038 1.00 86.81 82 GLY A N 1
ATOM 585 C CA . GLY A 1 82 ? -3.793 -4.998 -10.190 1.00 86.81 82 GLY A CA 1
ATOM 586 C C . GLY A 1 82 ? -4.135 -6.236 -11.010 1.00 86.81 82 GLY A C 1
ATOM 587 O O . GLY A 1 82 ? -4.111 -6.154 -12.232 1.00 86.81 82 GLY A O 1
ATOM 588 N N . ALA A 1 83 ? -4.532 -7.346 -10.383 1.00 87.31 83 ALA A N 1
ATOM 589 C CA . ALA A 1 83 ? -4.968 -8.564 -11.071 1.00 87.31 83 ALA A CA 1
ATOM 590 C C . ALA A 1 83 ? -6.282 -8.359 -11.844 1.00 87.31 83 ALA A C 1
ATOM 592 O O . ALA A 1 83 ? -6.407 -8.845 -12.969 1.00 87.31 83 ALA A O 1
ATOM 593 N N . PHE A 1 84 ? -7.223 -7.584 -11.291 1.00 87.25 84 PHE A N 1
ATOM 594 C CA . PHE A 1 84 ? -8.465 -7.179 -11.965 1.00 87.25 84 PHE A CA 1
ATOM 595 C C . PHE A 1 84 ? -8.234 -6.242 -13.162 1.00 87.25 84 PHE A C 1
ATOM 597 O O . PHE A 1 84 ? -9.174 -5.950 -13.898 1.00 87.25 84 PHE A O 1
ATOM 604 N N . GLY A 1 85 ? -6.996 -5.799 -13.392 1.00 80.12 85 GLY A N 1
ATOM 605 C CA . GLY A 1 85 ? -6.630 -5.003 -14.558 1.00 80.12 85 GLY A CA 1
ATOM 606 C C . GLY A 1 85 ? -6.617 -3.500 -14.309 1.00 80.12 85 GLY A C 1
ATOM 607 O O . GLY A 1 85 ? -6.559 -2.726 -15.264 1.00 80.12 85 GLY A O 1
ATOM 608 N N . LEU A 1 86 ? -6.641 -3.058 -13.050 1.00 83.38 86 LEU A N 1
ATOM 609 C CA . LEU A 1 86 ? -6.395 -1.653 -12.750 1.00 83.38 86 LEU A CA 1
ATOM 610 C C . LEU A 1 86 ? -4.904 -1.332 -12.964 1.00 83.38 86 LEU A C 1
ATOM 612 O O . LEU A 1 86 ? -4.041 -2.131 -12.589 1.00 83.38 86 LEU A O 1
ATOM 616 N N 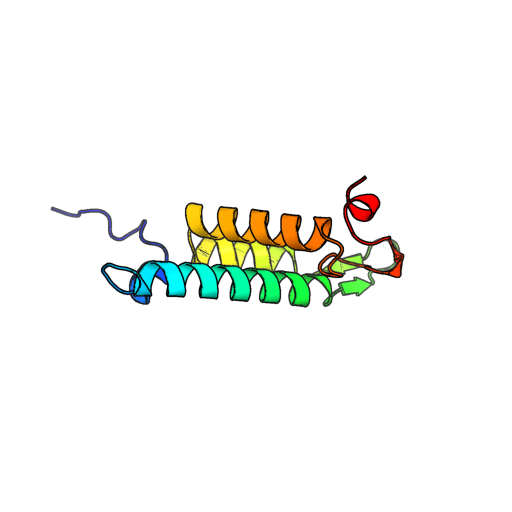. PRO A 1 87 ? -4.563 -0.165 -13.545 1.00 82.69 87 PRO A N 1
ATOM 617 C CA . PRO A 1 87 ? -3.183 0.219 -13.829 1.00 82.69 87 PRO A CA 1
ATOM 618 C C . PRO A 1 87 ? -2.452 0.726 -12.575 1.00 82.69 87 PRO A C 1
ATOM 620 O O . PRO A 1 87 ? -2.035 1.885 -12.505 1.00 82.69 87 PRO A O 1
ATOM 623 N N . VAL A 1 88 ? -2.336 -0.144 -11.570 1.00 85.81 88 VAL A N 1
ATOM 624 C CA . VAL A 1 88 ? -1.761 0.167 -10.251 1.00 85.81 88 VAL A CA 1
ATOM 625 C C . VAL A 1 88 ? -0.271 -0.163 -10.145 1.00 85.81 88 VAL A C 1
ATOM 627 O O . VAL A 1 88 ? 0.418 0.378 -9.277 1.00 85.81 88 VAL A O 1
ATOM 630 N N . PHE A 1 89 ? 0.238 -1.036 -11.019 1.00 86.00 89 PHE A N 1
ATOM 631 C CA . PHE A 1 89 ? 1.640 -1.445 -11.030 1.00 86.00 89 PHE A CA 1
ATOM 632 C C . PHE A 1 89 ? 2.541 -0.466 -11.788 1.00 86.00 89 PHE A C 1
ATOM 634 O O . PHE A 1 89 ? 2.099 0.386 -12.564 1.00 86.00 89 PHE A O 1
ATOM 641 N N . GLN A 1 90 ? 3.843 -0.579 -11.530 1.00 82.50 90 GLN A N 1
ATOM 642 C CA . GLN A 1 90 ? 4.850 0.252 -12.179 1.00 82.50 90 GLN A CA 1
ATOM 643 C C . GLN A 1 90 ? 4.932 -0.055 -13.673 1.00 82.50 90 GLN A C 1
ATOM 645 O O . GLN A 1 90 ? 4.989 -1.208 -14.080 1.00 82.50 90 GLN A O 1
ATOM 650 N N . GLY A 1 91 ? 4.993 0.981 -14.509 1.00 76.75 91 GLY A N 1
ATOM 651 C CA . GLY A 1 91 ? 5.138 0.795 -15.956 1.00 76.75 91 GLY A CA 1
ATOM 652 C C . GLY A 1 91 ? 3.892 0.244 -16.660 1.00 76.75 91 GLY A C 1
ATOM 653 O O . GLY A 1 91 ? 3.948 -0.013 -17.857 1.00 76.75 91 GLY A O 1
ATOM 654 N N . THR A 1 92 ? 2.760 0.098 -15.968 1.00 76.94 92 THR A N 1
ATOM 655 C CA . THR A 1 92 ? 1.458 -0.141 -16.602 1.00 76.94 92 THR A CA 1
ATOM 656 C C . THR A 1 92 ? 0.956 1.160 -17.254 1.00 76.94 92 THR A C 1
ATOM 658 O O . THR A 1 92 ? 0.983 2.200 -16.583 1.00 76.94 92 THR A O 1
ATOM 661 N N . PRO A 1 93 ? 0.476 1.155 -18.520 1.00 66.94 93 PRO A N 1
ATOM 662 C CA . PRO A 1 93 ? 0.129 0.001 -19.375 1.00 66.94 93 PRO A CA 1
ATOM 663 C C . PRO A 1 93 ? 1.251 -0.581 -20.249 1.00 66.94 93 PRO A C 1
ATOM 665 O O . PRO A 1 93 ? 1.070 -1.657 -20.809 1.00 66.94 93 PRO A O 1
ATOM 668 N N . GLU A 1 94 ? 2.386 0.102 -20.386 1.00 70.00 94 GLU A N 1
ATOM 669 C CA . GLU A 1 94 ? 3.447 -0.243 -21.350 1.00 70.00 94 GLU A CA 1
ATOM 670 C C . GLU A 1 94 ? 4.035 -1.647 -21.143 1.00 70.00 94 GLU A C 1
ATOM 672 O O . GLU A 1 94 ? 4.402 -2.312 -22.109 1.00 70.00 94 GLU A O 1
ATOM 677 N N . LYS A 1 95 ? 4.094 -2.117 -19.892 1.00 69.12 95 LYS A N 1
ATOM 678 C CA . LYS A 1 95 ? 4.588 -3.455 -19.525 1.00 69.12 95 LYS A CA 1
ATOM 679 C C . LYS A 1 95 ? 3.489 -4.501 -19.316 1.00 69.12 95 LYS A C 1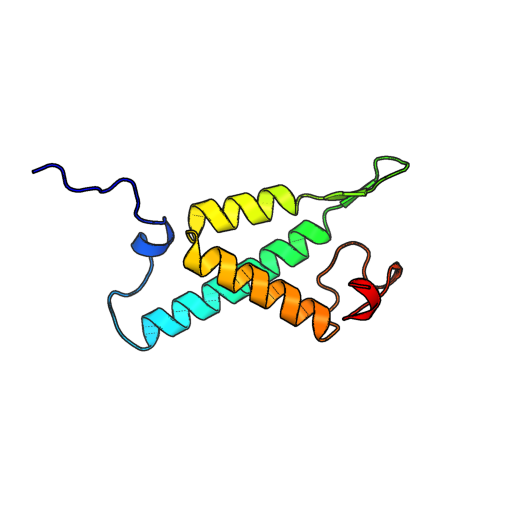
ATOM 681 O O . LYS A 1 95 ? 3.773 -5.588 -18.829 1.00 69.12 95 LYS A O 1
ATOM 686 N N . GLY A 1 96 ? 2.247 -4.185 -19.676 1.00 76.31 96 GLY A N 1
ATOM 687 C CA . GLY A 1 96 ? 1.089 -5.045 -19.445 1.00 76.31 96 GLY A CA 1
ATOM 688 C C . GLY A 1 96 ? 0.233 -4.597 -18.261 1.00 76.31 96 GLY A C 1
ATOM 689 O O . GLY A 1 96 ? 0.626 -3.759 -17.446 1.00 76.31 96 GLY A O 1
ATOM 690 N N . VAL A 1 97 ? -0.979 -5.144 -18.206 1.00 81.69 97 VAL A N 1
ATOM 691 C CA . VAL A 1 97 ? -2.046 -4.820 -17.250 1.00 81.69 97 VAL A CA 1
ATOM 692 C C . VAL A 1 97 ? -2.618 -6.139 -16.722 1.00 81.69 97 VAL A C 1
ATOM 694 O O . VAL A 1 97 ? -2.662 -7.123 -17.462 1.00 81.69 97 VAL A O 1
ATOM 697 N N . GLY A 1 98 ? -3.116 -6.179 -15.486 1.00 82.62 98 GLY A N 1
ATOM 698 C CA . GLY A 1 98 ? -3.833 -7.364 -15.013 1.00 82.62 98 GLY A CA 1
ATOM 699 C C . GLY A 1 98 ? -2.913 -8.507 -14.599 1.00 82.62 98 GLY A C 1
ATOM 700 O O . GLY A 1 98 ? -1.728 -8.331 -14.324 1.00 82.62 98 GLY A O 1
ATOM 701 N N . ILE A 1 99 ? -3.469 -9.715 -14.643 1.00 81.75 99 ILE A N 1
ATOM 702 C CA . ILE A 1 99 ? -2.725 -10.973 -14.475 1.00 81.75 99 ILE A CA 1
ATOM 703 C C . ILE A 1 99 ? -1.589 -11.095 -15.504 1.00 81.75 99 ILE A C 1
ATOM 705 O O . ILE A 1 99 ? -0.549 -11.655 -15.187 1.00 81.75 99 ILE A O 1
ATOM 709 N N . ALA A 1 100 ? -1.740 -10.519 -16.702 1.00 80.81 100 ALA A N 1
ATOM 710 C CA . ALA A 1 100 ? -0.692 -10.534 -17.723 1.00 80.81 100 ALA A CA 1
ATOM 711 C C . ALA A 1 100 ? 0.563 -9.739 -17.320 1.00 80.81 100 ALA A C 1
ATOM 713 O O . ALA A 1 100 ? 1.631 -10.010 -17.844 1.00 80.81 100 ALA A O 1
ATOM 714 N N . TYR A 1 101 ? 0.451 -8.778 -16.394 1.00 80.88 101 TYR A N 1
ATOM 715 C CA . TYR A 1 101 ? 1.615 -8.115 -15.797 1.00 80.88 101 TYR A CA 1
ATOM 716 C C . TYR A 1 101 ? 2.296 -8.991 -14.729 1.00 80.88 101 TYR A C 1
ATOM 718 O O . TYR A 1 101 ? 3.471 -8.807 -14.425 1.00 80.88 101 TYR A O 1
ATOM 726 N N . MET A 1 102 ? 1.550 -9.910 -14.109 1.00 80.62 102 MET A N 1
ATOM 727 C CA . MET A 1 102 ? 2.042 -10.753 -13.015 1.00 80.62 102 MET A CA 1
ATOM 728 C C . MET A 1 102 ? 2.746 -12.033 -13.485 1.00 80.62 102 MET A C 1
ATOM 730 O O . MET A 1 102 ? 3.374 -12.692 -12.655 1.00 80.62 102 MET A O 1
ATOM 734 N N . LEU A 1 103 ? 2.594 -12.405 -14.759 1.00 78.88 103 LEU A N 1
ATOM 735 C CA . LEU A 1 103 ? 3.125 -13.630 -15.362 1.00 78.88 103 LEU A CA 1
ATOM 736 C C . LEU A 1 103 ? 4.411 -13.341 -16.144 1.00 78.88 103 LEU A C 1
ATOM 738 O O . LEU A 1 103 ? 5.349 -14.159 -16.027 1.00 78.88 103 LEU A O 1
#

pLDDT: mean 82.27, std 9.65, range [45.88, 93.38]

Mean predicted aligned error: 7.69 Å

Sequence (103 aa):
MATATTMRPLVSLALPDQGAARLAAQLFLALAGTLLLTLSAKTKVVLGPVDISLQTLAVLLIAAAFGMRLAVATLILYLAEGAFGLPVFQGTPEKGVGIAYML

Nearest PDB structures (foldseek):
  4dve-assembly1_A  TM=7.947E-01  e=1.093E-02  Lactococcus cremoris subsp. cremoris MG1363
  5d0y-assembly2_B  TM=6.776E-01  e=2.350E+00  Lactobacillus delbrueckii subsp. bulgaricus
  4huq-assembly1_S  TM=7.818E-01  e=6.457E+00  Levilactobacillus brevis ATCC 367
  7nnt-assembly1_C  TM=5.182E-01  e=3.025E+00  Lactobacillus delbrueckii subsp. bulgaricus ATCC 11842 = JCM 1002

Secondary structure (DSSP, 8-state):
-----TT--GGGGTS-SSSHHHHHHHHHHHHHHHHHHHHHHH-EEE-SSSEEETHHHHHHHHHHHHHHHHHHHHHHHHHHHHHTT-S-STTTTTT--THHHH-

Radius of gyration: 16.21 Å; Cα contacts (8 Å, |Δi|>4): 105; chains: 1; boundi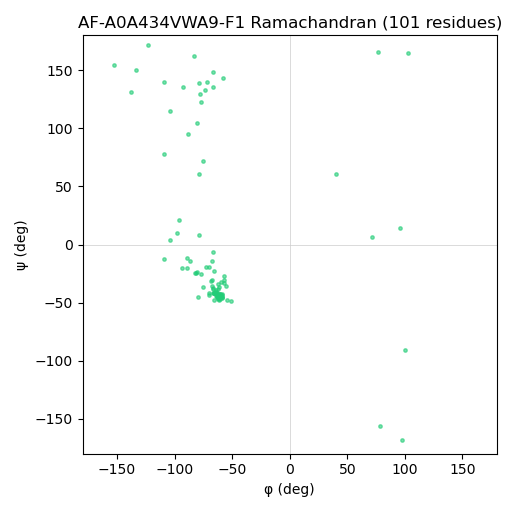ng box: 38×22×57 Å

Solvent-accessible surface area (backbone atoms only — not comparable to full-atom values): 5725 Å² total; per-residue (Å²): 139,87,81,76,73,86,79,66,32,59,47,69,79,74,52,56,93,69,63,71,65,29,54,51,51,51,52,51,50,27,53,54,47,32,52,49,37,28,53,23,26,66,52,56,48,80,71,78,92,54,74,46,50,44,35,67,60,42,52,52,51,39,35,61,38,50,20,69,72,51,27,51,51,20,53,52,48,42,51,49,46,21,44,77,45,43,74,43,55,64,60,39,67,86,66,37,50,18,54,70,50,74,109

Foldseek 3Di:
DDPDPPQDAQVVVVADPDDPRNVVVLVVLLVVLLVLLLVQLAQWDCPDPDTDTCNVVSLVVCCRRVPDPSSVVSVVVNLVCQQVFNQSHHPPPVCHTHVSNVD